Protein AF-A0A929FXK8-F1 (afdb_monomer)

Nearest PDB structures (foldseek):
  4age-assembly1_C  TM=5.994E-01  e=8.982E+00  Escherichia coli
  8xks-assembly1_H  TM=3.313E-01  e=7.105E+00  Chlamydomonas reinhardtii

Structure (mmCIF, N/CA/C/O backbone):
data_AF-A0A929FXK8-F1
#
_entry.id   AF-A0A929FXK8-F1
#
loop_
_atom_site.group_PDB
_atom_site.id
_atom_site.type_symbol
_atom_site.label_atom_id
_atom_site.label_alt_id
_atom_site.label_comp_id
_atom_site.label_asym_id
_atom_site.label_entity_id
_atom_site.label_seq_id
_atom_site.pdbx_PDB_ins_code
_atom_site.Cartn_x
_atom_site.Cartn_y
_atom_site.Cartn_z
_atom_site.occupancy
_atom_site.B_iso_or_equiv
_atom_site.auth_seq_id
_atom_site.auth_comp_id
_atom_site.auth_asym_id
_atom_site.auth_atom_id
_atom_site.pdbx_PDB_model_num
ATOM 1 N N . MET A 1 1 ? -19.336 27.449 10.108 1.00 52.78 1 MET A N 1
ATOM 2 C CA . MET A 1 1 ? -18.953 26.069 9.724 1.00 52.78 1 MET A CA 1
ATOM 3 C C . MET A 1 1 ? -17.675 25.683 10.467 1.00 52.78 1 MET A C 1
ATOM 5 O O . MET A 1 1 ? -16.674 26.371 10.304 1.00 52.78 1 MET A O 1
ATOM 9 N N . ARG A 1 2 ? -17.688 24.649 11.321 1.00 57.47 2 ARG A N 1
ATOM 10 C CA . ARG A 1 2 ? -16.454 24.121 11.939 1.00 57.47 2 ARG A CA 1
ATOM 11 C C . ARG A 1 2 ? -15.684 23.331 10.879 1.00 57.47 2 ARG A C 1
ATOM 13 O O . ARG A 1 2 ? -16.260 22.437 10.268 1.00 57.47 2 ARG A O 1
ATOM 20 N N . ARG A 1 3 ? -14.404 23.651 10.656 1.00 56.06 3 ARG A N 1
ATOM 21 C CA . ARG A 1 3 ? -13.534 22.816 9.815 1.00 56.06 3 ARG A CA 1
ATOM 22 C C . ARG A 1 3 ? -13.431 21.426 10.458 1.00 56.06 3 ARG A C 1
ATOM 24 O O . ARG A 1 3 ? -13.191 21.365 11.668 1.00 56.06 3 ARG A O 1
ATOM 31 N N . PRO A 1 4 ? -13.616 20.330 9.703 1.00 62.91 4 PRO A N 1
ATOM 32 C CA . PRO A 1 4 ? -13.411 18.998 10.248 1.00 62.91 4 PRO A CA 1
ATOM 33 C C . PRO A 1 4 ? -11.970 18.881 10.755 1.00 62.91 4 PRO A C 1
ATOM 35 O O . PRO A 1 4 ? -11.020 19.305 10.092 1.00 62.91 4 PRO A O 1
ATOM 38 N N . ARG A 1 5 ? -11.810 18.354 11.971 1.00 65.38 5 ARG A N 1
ATOM 39 C CA . ARG A 1 5 ? -10.492 18.110 12.557 1.00 65.38 5 ARG A CA 1
ATOM 40 C C . ARG A 1 5 ? -9.845 16.984 11.758 1.00 65.38 5 ARG A C 1
ATOM 42 O O . ARG A 1 5 ? -10.389 15.887 11.715 1.00 65.38 5 ARG A O 1
ATOM 49 N N . ALA A 1 6 ? -8.703 17.258 11.131 1.00 70.38 6 ALA A N 1
ATOM 50 C CA . ALA A 1 6 ? -7.942 16.229 10.438 1.00 70.38 6 ALA A CA 1
ATOM 51 C C . ALA A 1 6 ? -7.528 15.148 11.448 1.00 70.38 6 ALA A C 1
ATOM 53 O O . ALA A 1 6 ? -6.743 15.415 12.364 1.00 70.38 6 ALA A O 1
ATOM 54 N N . VAL A 1 7 ? -8.082 13.945 11.300 1.00 82.06 7 VAL A N 1
ATOM 55 C CA . VAL A 1 7 ? -7.614 12.771 12.034 1.00 82.06 7 VAL A CA 1
ATOM 56 C C . VAL A 1 7 ? -6.319 12.340 11.361 1.00 82.06 7 VAL A C 1
ATOM 58 O O . VAL A 1 7 ? -6.293 12.053 10.168 1.00 82.06 7 VAL A O 1
ATOM 61 N N . LYS A 1 8 ? -5.213 12.385 12.104 1.00 89.31 8 LYS A N 1
ATOM 62 C CA . LYS A 1 8 ? -3.921 11.914 11.601 1.00 89.31 8 LYS A CA 1
ATOM 63 C C . LYS A 1 8 ? -3.844 10.391 11.761 1.00 89.31 8 LYS A C 1
ATOM 65 O O . LYS A 1 8 ? -4.339 9.883 12.769 1.00 89.31 8 LYS A O 1
ATOM 70 N N . PRO A 1 9 ? -3.195 9.666 10.834 1.00 92.81 9 PRO A N 1
ATOM 71 C CA . PRO A 1 9 ? -2.924 8.247 11.022 1.00 92.81 9 PRO A CA 1
ATOM 72 C C . PRO A 1 9 ? -2.050 8.024 12.261 1.00 92.81 9 PRO A C 1
ATOM 74 O O . PRO A 1 9 ? -1.156 8.826 12.564 1.00 92.81 9 PRO A O 1
ATOM 77 N N . SER A 1 10 ? -2.306 6.932 12.984 1.00 95.75 10 SER A N 1
ATOM 78 C CA . SER A 1 10 ? -1.522 6.576 14.168 1.00 95.75 10 SER A CA 1
ATOM 79 C C . SER A 1 10 ? -0.076 6.236 13.776 1.00 95.75 10 SER A C 1
ATOM 81 O O . SER A 1 10 ? 0.241 6.029 12.600 1.00 95.75 10 SER A O 1
ATOM 83 N N . LYS A 1 11 ? 0.833 6.191 14.758 1.00 97.50 11 LYS A N 1
ATOM 84 C CA . LYS A 1 11 ? 2.217 5.748 14.508 1.00 97.50 11 LYS A CA 1
ATOM 85 C C . LYS A 1 11 ? 2.259 4.304 14.005 1.00 97.50 11 LYS A C 1
ATOM 87 O O . LYS A 1 11 ? 3.045 4.000 13.116 1.00 97.50 11 LYS A O 1
ATOM 92 N N . GLU A 1 12 ? 1.387 3.456 14.538 1.00 97.31 12 GLU A N 1
ATOM 93 C CA . GLU A 1 12 ? 1.233 2.065 14.121 1.00 97.31 12 GLU A CA 1
ATOM 94 C C . GLU A 1 12 ? 0.767 1.962 12.666 1.00 97.31 12 GLU A C 1
ATOM 96 O O . GLU A 1 12 ? 1.424 1.296 11.873 1.00 97.31 12 GLU A O 1
ATOM 101 N N . THR A 1 13 ? -0.265 2.718 12.266 1.00 97.69 13 THR A N 1
ATOM 102 C CA . THR A 1 13 ? -0.714 2.782 10.864 1.00 97.69 13 THR A CA 1
ATOM 103 C C . THR A 1 13 ? 0.421 3.201 9.929 1.00 97.69 13 THR A C 1
ATOM 105 O O . THR A 1 13 ? 0.610 2.605 8.875 1.00 97.69 13 THR A O 1
ATOM 108 N N . GLN A 1 14 ? 1.208 4.211 10.311 1.00 97.88 14 GLN A N 1
ATOM 109 C CA . GLN A 1 14 ? 2.335 4.680 9.498 1.00 97.88 14 GLN A CA 1
ATOM 110 C C . GLN A 1 14 ? 3.464 3.647 9.393 1.00 97.88 14 GLN A C 1
ATOM 112 O O . GLN A 1 14 ? 4.096 3.532 8.343 1.00 97.88 14 GLN A O 1
ATOM 117 N N . MET A 1 15 ? 3.740 2.922 10.476 1.00 98.38 15 MET A N 1
ATOM 118 C CA . MET A 1 15 ? 4.736 1.853 10.503 1.00 98.38 15 MET A CA 1
ATOM 119 C C . MET A 1 15 ? 4.297 0.677 9.629 1.00 98.38 15 MET A C 1
ATOM 121 O O . MET A 1 15 ? 5.058 0.263 8.757 1.00 98.38 15 MET A O 1
ATOM 125 N N . LEU A 1 16 ? 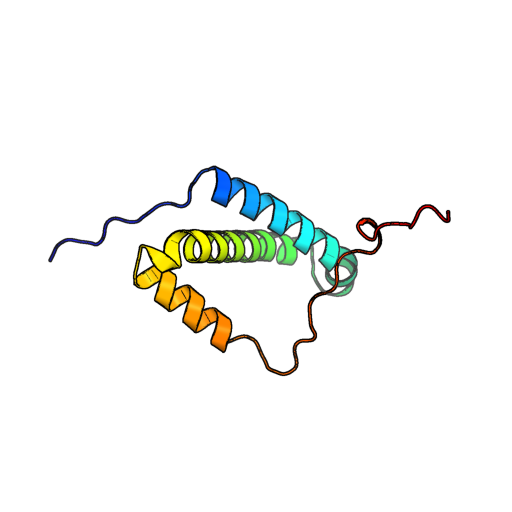3.057 0.210 9.795 1.00 98.44 16 LEU A N 1
ATOM 126 C CA . LEU A 1 16 ? 2.496 -0.873 8.994 1.00 98.44 16 LEU A CA 1
ATOM 127 C C . LEU A 1 16 ? 2.448 -0.496 7.507 1.00 98.44 16 LEU A C 1
ATOM 129 O O . LEU A 1 16 ? 2.830 -1.294 6.658 1.00 98.44 16 LEU A O 1
ATOM 133 N N . ALA A 1 17 ? 2.099 0.753 7.182 1.00 98.44 17 ALA A N 1
ATOM 134 C CA . ALA A 1 17 ? 2.122 1.236 5.804 1.00 98.44 17 ALA A CA 1
ATOM 135 C C . ALA A 1 17 ? 3.522 1.193 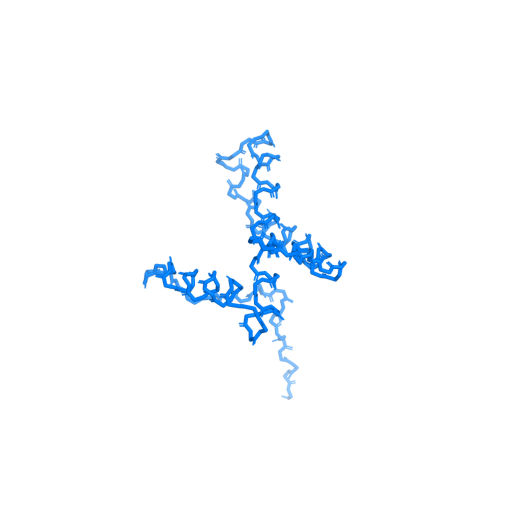5.175 1.00 98.44 17 ALA A C 1
ATOM 137 O O . ALA A 1 17 ? 3.662 0.849 4.005 1.00 98.44 17 ALA A O 1
ATOM 138 N N . LYS A 1 18 ? 4.570 1.532 5.937 1.00 98.38 18 LYS A N 1
ATOM 139 C CA . LYS A 1 18 ? 5.958 1.414 5.464 1.00 98.38 18 LYS A CA 1
ATOM 140 C C . LYS A 1 18 ? 6.363 -0.041 5.254 1.00 98.38 18 LYS A C 1
ATOM 142 O O . LYS A 1 18 ? 7.017 -0.324 4.257 1.00 98.38 18 LYS A O 1
ATOM 147 N N . TYR A 1 19 ? 5.976 -0.925 6.172 1.00 98.56 19 TYR A N 1
ATOM 148 C CA . TYR A 1 19 ? 6.240 -2.357 6.067 1.00 98.56 19 TYR A CA 1
ATOM 149 C C . TYR A 1 19 ? 5.585 -2.959 4.816 1.00 98.56 19 TYR A C 1
ATOM 151 O O . TYR A 1 19 ? 6.279 -3.518 3.974 1.00 98.56 19 TYR A O 1
ATOM 159 N N . ILE A 1 20 ? 4.282 -2.753 4.619 1.00 98.50 20 ILE A N 1
ATOM 160 C CA . ILE A 1 20 ? 3.585 -3.260 3.428 1.00 98.50 20 ILE A CA 1
ATOM 161 C C . ILE A 1 20 ? 4.181 -2.639 2.154 1.00 98.50 20 ILE A C 1
ATOM 163 O O . ILE A 1 20 ? 4.384 -3.339 1.170 1.00 98.50 20 ILE A O 1
ATOM 167 N N . ALA A 1 21 ? 4.536 -1.349 2.166 1.00 98.25 21 ALA A N 1
ATOM 168 C CA . ALA A 1 21 ? 5.132 -0.703 0.997 1.00 98.25 21 ALA A CA 1
ATOM 169 C C . ALA A 1 21 ? 6.477 -1.320 0.578 1.00 98.25 21 ALA A C 1
ATOM 171 O O . ALA A 1 21 ? 6.725 -1.436 -0.620 1.00 98.25 21 ALA A O 1
ATOM 172 N N . ILE A 1 22 ? 7.342 -1.715 1.525 1.00 97.69 22 ILE A N 1
ATOM 173 C CA . ILE A 1 22 ? 8.598 -2.390 1.165 1.00 97.69 22 ILE A CA 1
ATOM 174 C C . ILE A 1 22 ? 8.348 -3.818 0.666 1.00 97.69 22 ILE A C 1
ATOM 176 O O . ILE A 1 22 ? 9.012 -4.235 -0.278 1.00 97.69 22 ILE A O 1
ATOM 180 N N . VAL A 1 23 ? 7.353 -4.528 1.213 1.00 97.44 23 VAL A N 1
ATOM 181 C CA . VAL A 1 23 ? 6.930 -5.846 0.701 1.00 97.44 23 VAL A CA 1
ATOM 182 C C . VAL A 1 23 ? 6.445 -5.729 -0.748 1.00 97.44 23 VAL A C 1
ATOM 184 O O . VAL A 1 23 ? 6.943 -6.446 -1.609 1.00 97.44 23 VAL A O 1
ATOM 187 N N . VAL A 1 24 ? 5.568 -4.762 -1.049 1.00 96.62 24 VAL A N 1
ATOM 188 C CA . VAL A 1 24 ? 5.086 -4.498 -2.418 1.00 96.62 24 VAL A CA 1
ATOM 189 C C . VAL A 1 24 ? 6.238 -4.131 -3.352 1.00 96.62 24 VAL A C 1
ATOM 191 O O . VAL A 1 24 ? 6.347 -4.697 -4.434 1.00 96.62 24 VAL A O 1
ATOM 194 N N . ARG A 1 25 ? 7.136 -3.223 -2.940 1.00 95.44 25 ARG A N 1
ATOM 195 C CA . ARG A 1 25 ? 8.302 -2.850 -3.757 1.00 95.44 25 ARG A CA 1
ATOM 196 C C . ARG A 1 25 ? 9.169 -4.063 -4.084 1.00 95.44 25 ARG A C 1
ATOM 198 O O . ARG A 1 25 ? 9.647 -4.164 -5.206 1.00 95.44 25 ARG A O 1
ATOM 205 N N . ASN A 1 26 ? 9.390 -4.950 -3.117 1.00 94.69 26 ASN A N 1
ATOM 206 C CA . ASN A 1 26 ? 10.212 -6.140 -3.315 1.00 94.69 26 ASN A CA 1
ATOM 207 C C . ASN A 1 26 ? 9.528 -7.155 -4.238 1.00 94.69 26 ASN A C 1
ATOM 209 O O . ASN A 1 26 ? 10.185 -7.676 -5.131 1.00 94.69 26 ASN A O 1
ATOM 213 N N . ALA A 1 27 ? 8.217 -7.369 -4.093 1.00 94.31 27 ALA A N 1
ATOM 214 C CA . ALA A 1 27 ? 7.441 -8.211 -5.009 1.00 94.31 27 ALA A CA 1
ATOM 215 C C . ALA A 1 27 ? 7.452 -7.671 -6.452 1.00 94.31 27 ALA A C 1
ATOM 217 O O . ALA A 1 27 ? 7.373 -8.428 -7.414 1.00 94.31 27 ALA A O 1
ATOM 218 N N . MET A 1 28 ? 7.593 -6.353 -6.610 1.00 94.44 28 MET A N 1
ATOM 219 C CA . MET A 1 28 ? 7.722 -5.699 -7.909 1.00 94.44 28 MET A CA 1
ATOM 220 C C . MET A 1 28 ? 9.154 -5.690 -8.464 1.00 94.44 28 MET A C 1
ATOM 222 O O . MET A 1 28 ? 9.344 -5.102 -9.523 1.00 94.44 28 MET A O 1
ATOM 226 N N . GLU A 1 29 ? 10.163 -6.281 -7.812 1.00 93.19 29 GLU A N 1
ATOM 227 C CA . GLU A 1 29 ? 11.567 -6.052 -8.194 1.00 93.19 29 GLU A CA 1
ATOM 228 C C . GLU A 1 29 ? 11.896 -6.524 -9.615 1.00 93.19 29 GLU A C 1
ATOM 230 O O . GLU A 1 29 ? 12.492 -5.776 -10.390 1.00 93.19 29 GLU A O 1
ATOM 235 N N . ASP A 1 30 ? 11.437 -7.715 -10.001 1.00 95.25 30 ASP A N 1
ATOM 236 C CA . ASP A 1 30 ? 11.643 -8.232 -11.358 1.00 95.25 30 ASP A CA 1
ATOM 237 C C . ASP A 1 30 ? 10.958 -7.360 -12.417 1.00 95.25 30 ASP A C 1
ATOM 239 O O . ASP A 1 30 ? 11.485 -7.165 -13.516 1.00 95.25 30 ASP A O 1
ATOM 243 N N . PHE A 1 31 ? 9.777 -6.824 -12.095 1.00 95.69 31 PHE A N 1
ATOM 244 C CA . PHE A 1 31 ? 9.054 -5.902 -12.968 1.00 95.69 31 PHE A CA 1
ATOM 245 C C . PHE A 1 31 ? 9.768 -4.549 -13.047 1.00 95.69 31 PHE A C 1
ATOM 247 O O . PHE A 1 31 ? 9.952 -4.008 -14.136 1.00 95.69 31 PHE A O 1
ATOM 254 N N . HIS A 1 32 ? 10.200 -4.020 -11.901 1.00 92.06 32 HIS A N 1
ATOM 255 C CA . HIS A 1 32 ? 10.961 -2.785 -11.787 1.00 92.06 32 HIS A CA 1
ATOM 256 C C . HIS A 1 32 ? 12.219 -2.871 -12.642 1.00 92.06 32 HIS A C 1
ATOM 258 O O . HIS A 1 32 ? 12.366 -2.064 -13.550 1.00 92.06 32 HIS A O 1
ATOM 264 N N . TYR A 1 33 ? 13.044 -3.900 -12.458 1.00 95.12 33 TYR A N 1
ATOM 265 C CA . TYR A 1 33 ? 14.277 -4.085 -13.218 1.00 95.12 33 TYR A CA 1
ATOM 266 C C . TYR A 1 33 ? 14.061 -4.080 -14.742 1.00 95.12 33 TYR A C 1
ATOM 268 O O . TYR A 1 33 ? 14.879 -3.545 -15.489 1.00 95.12 33 TYR A O 1
ATOM 276 N N . LYS A 1 34 ? 12.951 -4.658 -15.217 1.00 97.00 34 LYS A N 1
ATOM 277 C CA . LYS A 1 34 ? 12.651 -4.784 -16.652 1.00 97.00 34 LYS A CA 1
ATOM 278 C C . LYS A 1 34 ? 11.978 -3.552 -17.260 1.00 97.00 34 LYS A C 1
ATOM 280 O O . LYS A 1 34 ? 12.105 -3.338 -18.465 1.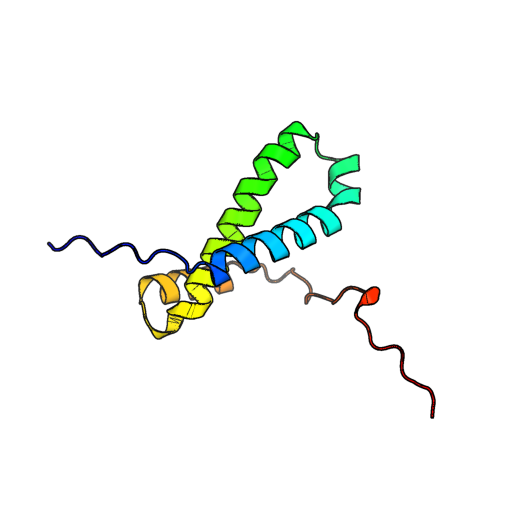00 97.00 34 LYS A O 1
ATOM 285 N N . HIS A 1 35 ? 11.229 -2.777 -16.474 1.00 97.44 35 HIS A N 1
ATOM 286 C CA . HIS A 1 35 ? 10.281 -1.793 -17.014 1.00 97.44 35 HIS A CA 1
ATOM 287 C C . HIS A 1 35 ? 10.367 -0.396 -16.398 1.00 97.44 35 HIS A C 1
ATOM 289 O O . HIS A 1 35 ? 9.829 0.549 -16.975 1.00 97.44 35 HIS A O 1
ATOM 295 N N . LEU A 1 36 ? 11.012 -0.240 -15.245 1.00 96.25 36 LEU A N 1
ATOM 296 C CA . LEU A 1 36 ? 11.067 1.014 -14.505 1.00 96.25 36 LEU A CA 1
ATOM 297 C C . LEU A 1 36 ? 12.523 1.366 -14.184 1.00 96.25 36 LEU A C 1
ATOM 299 O O . LEU A 1 36 ? 13.327 0.534 -13.789 1.00 96.25 36 LEU A O 1
ATOM 303 N N . THR A 1 37 ? 12.874 2.636 -14.325 1.00 96.31 37 THR A N 1
ATOM 304 C CA . THR A 1 37 ? 14.168 3.143 -13.852 1.00 96.31 37 THR A CA 1
ATOM 305 C C . THR A 1 37 ? 14.140 3.370 -12.340 1.00 96.31 37 THR A C 1
ATOM 307 O O . THR A 1 37 ? 13.083 3.650 -11.769 1.00 96.31 37 THR A O 1
ATOM 310 N N . ASP A 1 38 ? 15.312 3.395 -11.700 1.00 95.88 38 ASP A N 1
ATOM 311 C CA . ASP A 1 38 ? 15.437 3.749 -10.277 1.00 95.88 38 ASP A CA 1
ATOM 312 C C . ASP A 1 38 ? 14.797 5.107 -9.943 1.00 95.88 38 ASP A C 1
ATOM 314 O O . ASP A 1 38 ? 14.232 5.300 -8.863 1.00 95.88 38 ASP A O 1
ATOM 318 N N . VAL A 1 39 ? 14.856 6.065 -10.877 1.00 97.38 39 VAL A N 1
ATOM 319 C CA . VAL A 1 39 ? 14.235 7.389 -10.721 1.00 97.38 39 VAL A CA 1
ATOM 320 C C . VAL A 1 39 ? 12.713 7.266 -10.676 1.00 97.38 39 VAL A C 1
ATOM 322 O O . VAL A 1 39 ? 12.089 7.808 -9.766 1.00 97.38 39 VAL A O 1
ATOM 325 N N . GLN A 1 40 ? 12.116 6.501 -11.593 1.00 97.38 40 GLN A N 1
ATOM 326 C CA . GLN A 1 40 ? 10.673 6.245 -11.590 1.00 97.38 40 GLN A CA 1
ATOM 327 C C . GLN A 1 40 ? 10.251 5.475 -10.335 1.00 97.38 40 GLN A C 1
ATOM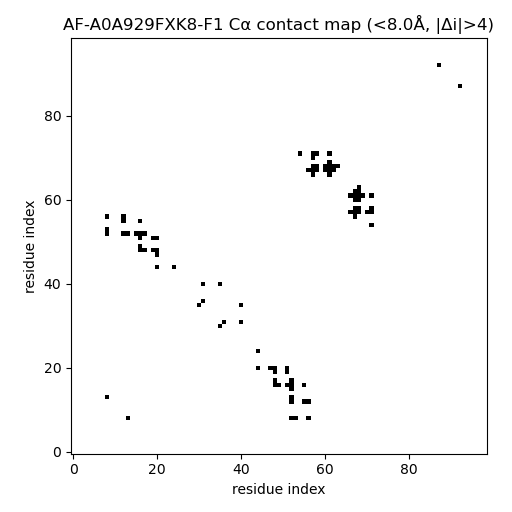 329 O O . GLN A 1 40 ? 9.263 5.828 -9.693 1.00 97.38 40 GLN A O 1
ATOM 334 N N . MET A 1 41 ? 11.024 4.472 -9.914 1.00 95.38 41 MET A N 1
ATOM 335 C CA . MET A 1 41 ? 10.710 3.719 -8.702 1.00 95.38 41 MET A CA 1
ATOM 336 C C . MET A 1 41 ? 10.797 4.595 -7.443 1.00 95.38 41 MET A C 1
ATOM 338 O O . MET A 1 41 ? 9.972 4.483 -6.531 1.00 95.38 41 MET A O 1
ATOM 342 N N . LYS A 1 42 ? 11.746 5.538 -7.400 1.00 95.75 42 LYS A N 1
ATOM 343 C CA . LYS A 1 42 ? 11.852 6.540 -6.331 1.00 95.75 42 LYS A CA 1
ATOM 344 C C . LYS A 1 42 ? 10.618 7.442 -6.246 1.00 95.75 42 LYS A C 1
ATOM 346 O O . LYS A 1 42 ? 10.255 7.832 -5.135 1.00 95.75 42 LYS A O 1
ATOM 351 N N . GLU A 1 43 ? 9.966 7.745 -7.366 1.00 97.50 43 GLU A N 1
ATOM 352 C CA . GLU A 1 43 ? 8.702 8.494 -7.403 1.00 97.50 43 GLU A CA 1
ATOM 353 C C . GLU A 1 43 ? 7.495 7.632 -7.002 1.00 97.50 43 GLU A C 1
ATOM 355 O O . GLU A 1 43 ? 6.633 8.087 -6.245 1.00 97.50 43 GLU A O 1
ATOM 360 N N . LEU A 1 44 ? 7.458 6.368 -7.434 1.00 96.31 44 LEU A N 1
ATOM 361 C CA . LEU A 1 44 ? 6.372 5.434 -7.122 1.00 96.31 44 LEU A CA 1
ATOM 362 C C . LEU A 1 44 ? 6.330 5.043 -5.640 1.00 96.31 44 LEU A C 1
ATOM 364 O O . LEU A 1 44 ? 5.253 4.960 -5.050 1.00 96.31 44 LEU A O 1
ATOM 368 N N . ASN A 1 45 ? 7.489 4.856 -5.006 1.00 96.44 45 ASN A N 1
ATOM 369 C CA . ASN A 1 45 ? 7.593 4.414 -3.612 1.00 96.44 45 ASN A CA 1
ATOM 370 C C . ASN A 1 45 ? 6.775 5.286 -2.625 1.00 96.44 45 ASN A C 1
ATOM 372 O O . ASN A 1 45 ? 6.017 4.740 -1.816 1.00 96.44 45 ASN A O 1
ATOM 376 N N . PRO A 1 46 ? 6.872 6.633 -2.645 1.00 98.06 46 PRO A N 1
ATOM 377 C CA . PRO A 1 46 ? 5.994 7.497 -1.861 1.00 98.06 46 PRO A CA 1
ATOM 378 C C . PRO A 1 46 ? 4.507 7.368 -2.185 1.00 98.06 46 PRO A C 1
ATOM 380 O O . PRO A 1 46 ? 3.704 7.416 -1.255 1.00 98.06 46 PRO A O 1
ATOM 383 N N . ILE A 1 47 ? 4.141 7.214 -3.460 1.00 98.31 47 ILE A N 1
ATOM 384 C CA . ILE A 1 47 ? 2.741 7.107 -3.894 1.00 98.31 47 ILE A CA 1
ATOM 385 C C . ILE A 1 47 ? 2.120 5.841 -3.303 1.00 98.31 47 ILE A C 1
ATOM 387 O O . ILE A 1 47 ? 1.118 5.929 -2.595 1.00 98.31 47 ILE A O 1
ATOM 391 N N . ILE A 1 48 ? 2.777 4.693 -3.501 1.00 97.75 48 ILE A N 1
ATOM 392 C CA . ILE A 1 48 ? 2.350 3.390 -2.977 1.00 97.75 48 ILE A CA 1
ATOM 393 C C . ILE A 1 48 ? 2.241 3.443 -1.448 1.00 97.75 48 ILE A C 1
ATOM 395 O O . ILE A 1 48 ? 1.192 3.140 -0.881 1.00 97.75 48 ILE A O 1
ATOM 399 N N . ARG A 1 49 ? 3.288 3.916 -0.758 1.00 98.25 49 ARG A N 1
ATOM 400 C CA . ARG A 1 49 ? 3.295 4.011 0.712 1.00 98.25 49 ARG A CA 1
ATOM 401 C C . ARG A 1 49 ? 2.175 4.902 1.252 1.00 98.25 49 ARG A C 1
ATOM 403 O O . ARG A 1 49 ? 1.551 4.566 2.259 1.00 98.25 49 ARG A O 1
ATOM 410 N N . ASN A 1 50 ? 1.940 6.054 0.628 1.00 98.44 50 ASN A N 1
ATOM 411 C CA . ASN A 1 50 ? 0.900 6.976 1.073 1.00 98.44 50 ASN A CA 1
ATOM 412 C C . ASN A 1 50 ? -0.500 6.410 0.794 1.00 98.44 50 ASN A C 1
ATOM 414 O O . ASN A 1 50 ? -1.378 6.565 1.639 1.00 98.44 50 ASN A O 1
ATOM 418 N N . ALA A 1 51 ? -0.694 5.714 -0.331 1.00 98.31 51 ALA A N 1
ATOM 419 C CA . ALA A 1 51 ? -1.945 5.031 -0.651 1.00 98.31 51 ALA A CA 1
ATOM 420 C C . ALA A 1 51 ? -2.263 3.928 0.371 1.00 98.31 51 ALA A C 1
ATOM 422 O O . ALA A 1 51 ? -3.360 3.915 0.927 1.00 98.31 51 ALA A O 1
ATOM 423 N N . ILE A 1 52 ? -1.283 3.082 0.710 1.00 98.56 52 ILE A N 1
ATOM 424 C CA . ILE A 1 52 ? -1.426 2.058 1.757 1.00 98.56 52 ILE A CA 1
ATOM 425 C C . ILE A 1 52 ? -1.761 2.705 3.109 1.00 98.56 52 ILE A C 1
ATOM 427 O O . ILE A 1 52 ? -2.665 2.250 3.806 1.00 98.56 52 ILE A O 1
ATOM 431 N N . CYS A 1 53 ? -1.078 3.793 3.484 1.00 98.44 53 CYS A N 1
ATOM 432 C CA . CYS A 1 53 ? -1.359 4.508 4.734 1.00 98.44 53 CYS A CA 1
ATOM 433 C C . CYS A 1 53 ? -2.802 5.033 4.784 1.00 98.44 53 CYS A C 1
ATOM 435 O O . CYS A 1 53 ? -3.478 4.878 5.802 1.00 98.44 53 CYS A O 1
ATOM 437 N N . SER A 1 54 ? -3.291 5.608 3.683 1.00 97.94 54 SER A N 1
ATOM 438 C CA . SER A 1 54 ? -4.681 6.053 3.556 1.00 97.94 54 SER A CA 1
ATOM 439 C C . SER A 1 54 ? -5.669 4.891 3.651 1.00 97.94 54 SER A C 1
ATOM 441 O O . SER A 1 54 ? -6.651 5.005 4.381 1.00 97.94 54 SER A O 1
ATOM 443 N N . ALA A 1 55 ? -5.399 3.771 2.974 1.00 98.31 55 ALA A N 1
ATOM 444 C CA . ALA A 1 55 ? -6.251 2.584 3.003 1.00 98.31 55 ALA A CA 1
ATOM 445 C C . ALA A 1 55 ? -6.349 1.990 4.415 1.00 98.31 55 ALA A C 1
ATOM 447 O O . ALA A 1 55 ? -7.452 1.804 4.924 1.00 98.31 55 ALA A O 1
ATOM 448 N N . LEU A 1 56 ? -5.214 1.796 5.096 1.00 98.31 56 LEU A N 1
ATOM 449 C CA . LEU A 1 56 ? -5.183 1.335 6.485 1.00 98.31 56 LEU A CA 1
ATOM 450 C C . LEU A 1 56 ? -5.892 2.317 7.422 1.00 98.31 56 LEU A C 1
ATOM 452 O O . LEU A 1 56 ? -6.658 1.904 8.289 1.00 98.31 56 LEU A O 1
ATOM 456 N N . HIS A 1 57 ? -5.664 3.623 7.253 1.00 97.38 57 HIS A N 1
ATOM 457 C CA . HIS A 1 57 ? -6.328 4.639 8.063 1.00 97.38 57 HIS A CA 1
ATOM 458 C C . HIS A 1 57 ? -7.848 4.619 7.875 1.00 97.38 57 HIS A C 1
ATOM 460 O O . HIS A 1 57 ? -8.580 4.748 8.856 1.00 97.38 57 HIS A O 1
ATOM 466 N N . ALA A 1 58 ? -8.323 4.455 6.640 1.00 97.44 58 ALA A N 1
ATOM 467 C CA . ALA A 1 58 ? -9.742 4.333 6.351 1.00 97.44 58 ALA A CA 1
ATOM 468 C C . ALA A 1 58 ? -10.317 3.045 6.952 1.00 97.44 58 ALA A C 1
ATOM 470 O O . ALA A 1 58 ? -11.320 3.115 7.653 1.00 97.44 58 ALA A O 1
ATOM 471 N N . TYR A 1 59 ? -9.646 1.907 6.763 1.00 97.62 59 TYR A N 1
ATOM 472 C CA . TYR A 1 59 ? -10.070 0.609 7.286 1.00 97.62 59 TYR A CA 1
ATOM 473 C C . TYR A 1 59 ? -10.252 0.618 8.810 1.00 97.62 59 TYR A C 1
ATOM 475 O O . TYR A 1 59 ? -11.321 0.291 9.306 1.00 97.62 59 TYR A O 1
ATOM 483 N N . VAL A 1 60 ? -9.266 1.102 9.575 1.00 96.50 60 VAL A N 1
ATOM 484 C CA . VAL A 1 60 ? -9.355 1.102 11.053 1.00 96.50 60 VAL A CA 1
ATOM 485 C C . VAL A 1 60 ? -10.349 2.126 11.623 1.00 96.50 60 VAL A C 1
ATOM 487 O O . VAL A 1 60 ? -10.582 2.162 12.833 1.00 96.50 60 VAL A O 1
ATOM 490 N N . ASN A 1 61 ? -10.904 3.004 10.783 1.00 95.94 61 ASN A N 1
ATOM 491 C CA . ASN A 1 61 ? -11.823 4.062 11.201 1.00 95.94 61 ASN A CA 1
ATOM 492 C C . ASN A 1 61 ? -13.166 4.057 10.457 1.00 95.94 61 ASN A C 1
ATOM 494 O O . ASN A 1 61 ? -13.976 4.952 10.712 1.00 95.94 61 ASN A O 1
ATOM 498 N N . CYS A 1 62 ? -13.425 3.107 9.556 1.00 95.50 62 CYS A N 1
ATOM 499 C CA . CYS A 1 62 ? -14.621 3.124 8.709 1.00 95.50 62 CYS A CA 1
ATOM 500 C C . CYS A 1 62 ? -15.913 3.032 9.532 1.00 95.50 62 CYS A C 1
ATOM 502 O O . CYS A 1 62 ? -16.891 3.689 9.201 1.00 95.50 62 CYS A O 1
ATOM 504 N N . GLU A 1 63 ? -15.888 2.347 10.674 1.00 95.38 63 GLU A N 1
ATOM 505 C CA . GLU A 1 63 ? -17.024 2.280 11.603 1.00 95.38 63 GLU A CA 1
ATOM 506 C C . GLU A 1 63 ? -17.224 3.567 12.424 1.00 95.38 63 GLU A C 1
ATOM 508 O O . GLU A 1 63 ? -18.290 3.799 12.989 1.00 95.38 63 GLU A O 1
ATOM 513 N N . LYS A 1 64 ? -16.194 4.418 12.518 1.00 94.81 64 LYS A N 1
ATOM 514 C CA . LYS A 1 64 ? -16.184 5.611 13.383 1.00 94.81 64 LYS A CA 1
ATOM 515 C C . LYS A 1 64 ? -16.442 6.900 12.617 1.00 94.81 64 LYS A C 1
ATOM 517 O O . LYS A 1 64 ? -17.044 7.826 13.159 1.00 94.81 64 LYS A O 1
ATOM 522 N N . TYR A 1 65 ? -15.947 6.998 11.383 1.00 94.25 65 TYR A N 1
ATOM 523 C CA . TYR A 1 65 ? -15.982 8.234 10.608 1.00 94.25 65 TYR A CA 1
ATOM 524 C C . TYR A 1 65 ? -16.555 8.014 9.210 1.00 94.25 65 TYR A C 1
ATOM 526 O O . TYR A 1 65 ? -16.041 7.222 8.424 1.00 94.25 65 TYR A O 1
ATOM 534 N N . LYS A 1 66 ? -17.570 8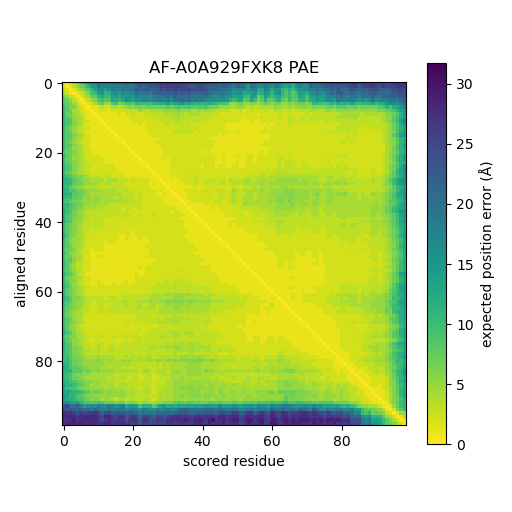.813 8.855 1.00 94.88 66 LYS A N 1
ATOM 535 C CA . LYS A 1 66 ? -18.276 8.690 7.571 1.00 94.88 66 LYS A CA 1
ATOM 536 C C . LYS A 1 66 ? -17.364 8.852 6.353 1.00 94.88 66 LYS A C 1
ATOM 538 O O . LYS A 1 66 ? -17.567 8.198 5.342 1.00 94.88 66 LYS A O 1
ATOM 543 N N . ASN A 1 67 ? -16.356 9.718 6.425 1.00 94.38 67 ASN A N 1
ATOM 544 C CA . ASN A 1 67 ? -15.395 9.895 5.335 1.00 94.38 67 ASN A CA 1
ATOM 545 C C . ASN A 1 67 ? -14.488 8.666 5.149 1.00 94.38 67 ASN A C 1
ATOM 547 O O . ASN A 1 67 ? -14.182 8.324 4.011 1.00 94.38 67 ASN A O 1
ATOM 551 N N . ALA A 1 68 ? -14.087 8.008 6.240 1.00 95.88 68 ALA A N 1
ATOM 552 C CA . ALA A 1 68 ? -13.333 6.759 6.187 1.00 95.88 68 ALA A CA 1
ATOM 553 C C . ALA A 1 68 ? -14.190 5.633 5.590 1.00 95.88 68 ALA A C 1
ATOM 555 O O . ALA A 1 68 ? -13.734 4.940 4.686 1.00 95.88 68 ALA A O 1
ATOM 556 N N . GLU A 1 69 ? -15.452 5.526 6.018 1.00 97.50 69 GLU A N 1
ATOM 557 C CA . GLU A 1 69 ? -16.431 4.584 5.462 1.00 97.50 69 GLU A CA 1
ATOM 558 C C . GLU A 1 69 ? -16.641 4.792 3.955 1.00 97.50 69 GLU A C 1
ATOM 560 O O . GLU A 1 69 ? -16.553 3.851 3.170 1.00 97.50 69 GLU A O 1
ATOM 565 N N . THR A 1 70 ? -16.881 6.038 3.535 1.00 97.62 70 THR A N 1
ATOM 566 C CA . THR A 1 70 ? -17.085 6.381 2.124 1.00 97.62 70 THR A CA 1
ATOM 567 C C . THR A 1 70 ? -15.857 6.042 1.290 1.00 97.62 70 THR A C 1
ATOM 569 O O . THR A 1 70 ? -16.006 5.461 0.219 1.00 97.62 70 THR A O 1
ATOM 572 N N . PHE A 1 71 ? -14.652 6.373 1.767 1.00 97.31 71 PHE A N 1
ATOM 573 C CA . PHE A 1 71 ? -13.413 6.034 1.066 1.00 97.31 71 PHE A CA 1
ATOM 574 C C . PHE A 1 71 ? -13.245 4.516 0.928 1.00 97.31 71 PHE A C 1
ATOM 576 O O . PHE A 1 71 ? -12.970 4.034 -0.168 1.00 97.31 71 PHE A O 1
ATOM 583 N N . PHE A 1 72 ? -13.446 3.765 2.014 1.00 97.75 72 PHE A N 1
ATOM 584 C CA . PHE A 1 72 ? -13.344 2.305 2.028 1.00 97.75 72 PHE A CA 1
ATOM 585 C C . PHE A 1 72 ? -14.333 1.653 1.049 1.00 97.75 72 PHE A C 1
ATOM 587 O O . PHE A 1 72 ? -13.919 0.934 0.142 1.00 97.75 72 PHE A O 1
ATOM 594 N N . ASN A 1 73 ? -15.622 1.987 1.154 1.00 98.06 73 ASN A N 1
ATOM 595 C CA . ASN A 1 73 ? -16.669 1.431 0.294 1.00 98.06 73 ASN A CA 1
ATOM 596 C C . ASN A 1 73 ? -16.504 1.824 -1.177 1.00 98.06 73 ASN A C 1
ATOM 598 O O . ASN A 1 73 ? -16.804 1.027 -2.061 1.00 98.06 73 ASN A O 1
ATOM 602 N N . PHE A 1 74 ? -16.051 3.050 -1.455 1.00 97.94 74 PHE A N 1
ATOM 603 C CA . PHE A 1 74 ? -15.733 3.467 -2.818 1.00 97.94 74 PHE A CA 1
ATOM 604 C C . PHE A 1 74 ? -14.568 2.649 -3.378 1.00 97.94 74 PHE A C 1
ATOM 606 O O . PHE A 1 74 ? -14.674 2.128 -4.482 1.00 97.94 74 PHE A O 1
ATOM 613 N N . SER A 1 75 ? -13.501 2.478 -2.594 1.00 97.75 75 SER A N 1
ATOM 614 C CA . SER A 1 75 ? -12.308 1.742 -3.019 1.00 97.75 75 SER A CA 1
ATOM 615 C C . SER A 1 75 ? -12.621 0.274 -3.323 1.00 97.75 75 SER A C 1
ATOM 617 O O . SER A 1 75 ? -12.151 -0.236 -4.333 1.00 97.75 75 SER A O 1
ATOM 619 N N . LEU A 1 76 ? -13.477 -0.377 -2.523 1.00 97.12 76 LEU A N 1
ATOM 620 C CA . LEU A 1 76 ? -13.945 -1.744 -2.792 1.00 97.12 76 LEU A CA 1
ATOM 621 C C . LEU A 1 76 ? -14.691 -1.871 -4.128 1.00 97.12 76 LEU A C 1
ATOM 623 O O . LEU A 1 76 ? -14.518 -2.853 -4.835 1.00 97.12 76 LEU A O 1
ATOM 627 N N . ARG A 1 77 ? -15.492 -0.868 -4.509 1.00 97.44 77 ARG A N 1
ATOM 628 C CA . ARG A 1 77 ? -16.214 -0.863 -5.798 1.00 97.44 77 ARG A CA 1
ATOM 629 C C . ARG A 1 77 ? -15.311 -0.596 -6.998 1.00 97.44 77 ARG A C 1
ATOM 631 O O . ARG A 1 77 ? -15.751 -0.763 -8.128 1.00 97.44 77 ARG A O 1
ATOM 638 N N . CYS A 1 78 ? -14.097 -0.108 -6.762 1.00 97.00 78 CYS A N 1
ATOM 639 C CA . CYS A 1 78 ? -13.112 0.136 -7.808 1.00 97.00 78 CYS A CA 1
ATOM 640 C C . CYS A 1 78 ? -12.217 -1.079 -8.074 1.00 97.00 78 CYS A C 1
ATOM 642 O O . CYS A 1 78 ? -11.374 -0.988 -8.964 1.00 97.00 78 CYS A O 1
ATOM 644 N N . ILE A 1 79 ? -12.373 -2.178 -7.323 1.00 97.12 79 ILE A N 1
ATOM 645 C CA . ILE A 1 79 ? -11.681 -3.437 -7.607 1.00 97.12 79 ILE A CA 1
ATOM 646 C C . ILE A 1 79 ? -12.237 -3.979 -8.931 1.00 97.12 79 ILE A C 1
ATOM 648 O O . ILE A 1 79 ? -13.445 -4.193 -9.024 1.00 97.12 79 ILE A O 1
ATOM 652 N N . PRO A 1 80 ? -11.406 -4.150 -9.972 1.00 97.31 80 PRO A N 1
ATOM 653 C CA . PRO A 1 80 ? -11.877 -4.681 -11.242 1.00 97.31 80 PRO A CA 1
ATOM 654 C C . PRO A 1 80 ? -12.249 -6.163 -11.141 1.00 97.31 80 PRO A C 1
ATOM 656 O O . PRO A 1 80 ? -11.500 -6.942 -10.563 1.00 97.31 80 PRO A O 1
ATOM 659 N N . ASP A 1 81 ? -13.333 -6.570 -11.804 1.00 96.00 81 ASP A N 1
ATOM 660 C CA . ASP A 1 81 ? -13.831 -7.959 -11.776 1.00 96.00 81 ASP A CA 1
ATOM 661 C C . ASP A 1 81 ? -12.851 -8.995 -12.364 1.00 96.00 81 ASP A C 1
ATOM 663 O O . ASP A 1 81 ? -13.027 -10.193 -12.174 1.00 96.00 81 ASP A O 1
ATOM 667 N N . TYR A 1 82 ? -11.834 -8.550 -13.111 1.00 96.44 82 TYR A N 1
ATOM 668 C CA . TYR A 1 82 ? -10.802 -9.420 -13.684 1.00 96.44 82 TYR A CA 1
ATOM 669 C C . TYR A 1 82 ? -9.611 -9.659 -12.744 1.00 96.44 82 TYR A C 1
ATOM 671 O O . TYR A 1 82 ? -8.676 -10.357 -13.131 1.00 96.44 82 TYR A O 1
ATOM 679 N N . TRP A 1 83 ? -9.580 -9.033 -11.563 1.00 96.94 83 TRP A N 1
ATOM 680 C CA . TRP A 1 83 ? -8.540 -9.313 -10.576 1.00 96.94 83 TRP A CA 1
ATOM 681 C C . TRP A 1 83 ? -8.754 -10.705 -9.986 1.00 96.94 83 TRP A C 1
ATOM 683 O O . TRP A 1 83 ? -9.836 -11.025 -9.503 1.00 96.94 83 TRP A O 1
ATOM 693 N N . GLU A 1 84 ? -7.708 -11.523 -10.038 1.00 96.62 84 GLU A N 1
ATOM 694 C CA . GLU A 1 84 ? -7.661 -12.814 -9.358 1.00 96.62 84 GLU A CA 1
ATOM 695 C C . GLU A 1 84 ? -7.574 -12.608 -7.837 1.00 96.62 84 GLU A C 1
ATOM 697 O O . GLU A 1 84 ? -7.157 -11.546 -7.357 1.00 96.62 84 GLU A O 1
ATOM 702 N N . GLU A 1 85 ? -7.971 -13.624 -7.070 1.00 95.44 85 GLU A N 1
ATOM 703 C CA . GLU A 1 85 ? -7.811 -13.601 -5.615 1.00 95.44 85 GLU A CA 1
ATOM 704 C C . GLU A 1 85 ? -6.319 -13.539 -5.239 1.00 95.44 85 GLU A C 1
ATOM 706 O O . GLU A 1 85 ? -5.492 -14.189 -5.884 1.00 95.44 85 GLU A O 1
ATOM 711 N N . PRO A 1 86 ? -5.937 -12.774 -4.201 1.00 94.19 86 PRO A N 1
A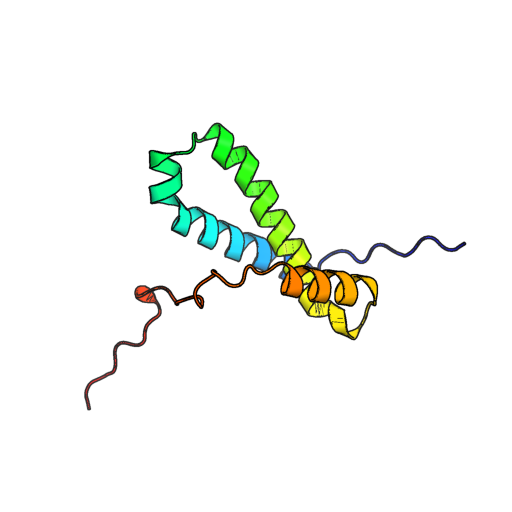TOM 712 C CA . PRO A 1 86 ? -4.542 -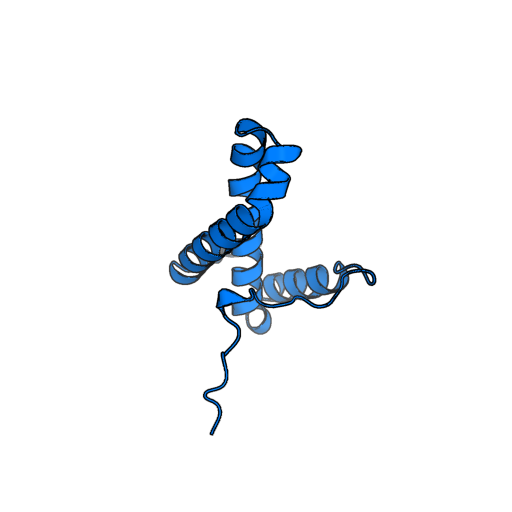12.667 -3.801 1.00 94.19 86 PRO A CA 1
ATOM 713 C C . PRO A 1 86 ? -4.040 -13.978 -3.183 1.00 94.19 86 PRO A C 1
ATOM 715 O O . PRO A 1 86 ? -4.645 -14.520 -2.257 1.00 94.19 86 PRO A O 1
ATOM 718 N N . GLU A 1 87 ? -2.876 -14.438 -3.633 1.00 93.94 87 GLU A N 1
ATOM 719 C CA . GLU A 1 87 ? -2.161 -15.568 -3.038 1.00 93.94 87 GLU A CA 1
ATOM 720 C C . GLU A 1 87 ? -1.064 -15.091 -2.074 1.00 93.94 87 GLU A C 1
ATOM 722 O O . GLU A 1 87 ? -0.488 -14.010 -2.236 1.00 93.94 87 GLU A O 1
ATOM 727 N N . ILE A 1 88 ? -0.765 -15.898 -1.053 1.00 92.69 88 ILE A N 1
ATOM 728 C CA . ILE A 1 88 ? 0.374 -15.646 -0.161 1.00 92.69 88 ILE A CA 1
ATOM 729 C C . ILE A 1 88 ? 1.672 -16.158 -0.787 1.00 92.69 88 ILE A C 1
ATOM 731 O O . ILE A 1 88 ? 1.671 -17.137 -1.534 1.00 92.69 88 ILE A O 1
ATOM 735 N N . ASP A 1 89 ? 2.780 -15.518 -0.420 1.00 89.94 89 ASP A N 1
ATOM 736 C CA . ASP A 1 89 ? 4.120 -15.943 -0.821 1.00 89.94 89 ASP A CA 1
ATOM 737 C C . ASP A 1 89 ? 4.405 -17.386 -0.368 1.00 89.94 89 ASP A C 1
ATOM 739 O O . ASP A 1 89 ? 4.053 -17.773 0.752 1.00 89.94 89 ASP A O 1
ATOM 743 N N . ASP A 1 90 ? 5.065 -18.170 -1.226 1.00 89.06 90 ASP A N 1
ATOM 744 C CA . ASP A 1 90 ? 5.429 -19.564 -0.952 1.00 89.06 90 ASP A CA 1
ATOM 745 C C . ASP A 1 90 ? 6.236 -19.719 0.341 1.00 89.06 90 ASP A C 1
ATOM 747 O O . ASP A 1 90 ? 6.076 -20.711 1.048 1.00 89.06 90 ASP A O 1
ATOM 751 N N . PHE A 1 91 ? 7.053 -18.724 0.697 1.00 88.38 91 PHE A N 1
ATOM 752 C CA . PHE A 1 91 ? 7.837 -18.721 1.931 1.00 88.38 91 PHE A CA 1
ATOM 753 C C . PHE A 1 91 ? 6.973 -18.746 3.203 1.00 88.38 91 PHE A C 1
ATOM 755 O O . PHE A 1 91 ? 7.444 -19.145 4.266 1.00 88.38 91 PHE A O 1
ATOM 762 N N . LEU A 1 92 ? 5.717 -18.300 3.114 1.00 90.75 92 LEU A N 1
ATOM 763 C CA . LEU A 1 92 ? 4.769 -18.270 4.228 1.00 90.75 92 LEU A CA 1
ATOM 764 C C . LEU A 1 92 ? 3.836 -19.485 4.251 1.00 90.75 92 LEU A C 1
ATOM 766 O O . LEU A 1 92 ? 3.054 -19.619 5.193 1.00 90.75 92 LEU A O 1
ATOM 770 N N . LYS A 1 93 ? 3.882 -20.356 3.234 1.00 90.69 93 LYS A N 1
ATOM 771 C CA . LYS A 1 93 ? 3.074 -21.578 3.206 1.00 90.69 93 LYS A CA 1
ATOM 772 C C . LYS A 1 93 ? 3.623 -22.555 4.245 1.00 90.69 93 LYS A C 1
ATOM 774 O O . LYS A 1 93 ? 4.818 -22.838 4.278 1.00 90.69 93 LYS A O 1
ATOM 779 N N . GLU A 1 94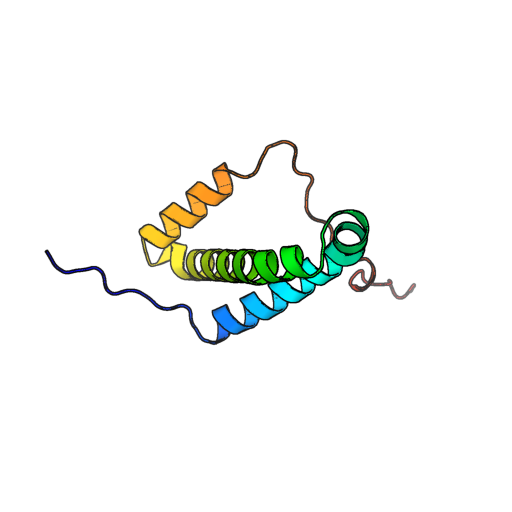 ? 2.746 -23.072 5.102 1.00 85.00 94 GLU A N 1
ATOM 780 C CA . GLU A 1 94 ? 3.114 -24.093 6.081 1.00 85.00 94 GLU A CA 1
ATOM 781 C C . GLU A 1 94 ? 3.602 -25.346 5.341 1.00 85.00 94 GLU A C 1
ATOM 783 O O . GLU A 1 94 ? 2.864 -25.965 4.573 1.00 85.00 94 GLU A O 1
ATOM 788 N N . THR A 1 95 ? 4.857 -25.739 5.560 1.00 76.25 95 THR A N 1
ATOM 789 C CA . THR A 1 95 ? 5.309 -27.076 5.178 1.00 76.25 95 THR A CA 1
ATOM 790 C C . THR A 1 95 ? 4.761 -28.032 6.224 1.00 76.25 95 THR A C 1
ATOM 792 O O . THR A 1 95 ? 5.245 -28.027 7.355 1.00 76.25 95 THR A O 1
ATOM 795 N N . GLY A 1 96 ? 3.731 -28.806 5.884 1.00 62.47 96 GLY A N 1
ATOM 796 C CA . GLY A 1 96 ? 3.190 -29.800 6.805 1.00 62.47 96 GLY A CA 1
ATOM 797 C C . GLY A 1 96 ? 4.304 -30.710 7.324 1.00 62.47 96 GLY A C 1
ATOM 798 O O . GLY A 1 96 ? 5.024 -31.324 6.532 1.00 62.47 96 GLY A O 1
ATOM 799 N N . GLU A 1 97 ? 4.452 -30.797 8.646 1.00 56.66 97 GLU A N 1
ATOM 800 C CA . GLU A 1 97 ? 5.098 -31.955 9.254 1.00 56.66 97 GLU A CA 1
ATOM 801 C C . GLU A 1 97 ? 4.251 -33.161 8.841 1.00 56.66 97 GLU A C 1
ATOM 803 O O . GLU A 1 97 ? 3.068 -33.248 9.164 1.00 56.66 97 GLU A O 1
ATOM 808 N N . SER A 1 98 ? 4.820 -34.030 8.008 1.00 51.94 98 SER A N 1
ATOM 809 C CA . SER A 1 98 ? 4.191 -35.308 7.693 1.00 51.94 98 SER A CA 1
ATOM 810 C C . SER A 1 98 ? 4.180 -36.129 8.983 1.00 51.94 98 SER A C 1
ATOM 812 O O . SER A 1 98 ? 5.256 -36.510 9.448 1.00 51.94 98 SER A O 1
ATOM 814 N N . GLU A 1 99 ? 3.000 -36.329 9.577 1.00 52.25 99 GLU A N 1
ATOM 815 C CA . GLU A 1 99 ? 2.775 -37.359 10.606 1.00 52.25 99 GLU A CA 1
ATOM 816 C C . GLU A 1 99 ? 3.063 -38.766 10.059 1.00 52.25 99 GLU A C 1
ATOM 818 O O . GLU A 1 99 ? 2.722 -39.039 8.881 1.00 52.25 99 GLU A O 1
#

Secondary structure (DSSP, 8-state):
-PPPP-PPPPHHHHHHHHHHHHHHHHHTHHHHHHH--HHHHHHHHHHHHHHHHHHHHHHTTTTT-HHHHHHHHHHHHTS-TTPPPPPPPGGGS------

Mean predicted aligned error: 5.27 Å

Solvent-accessible surface area (backbone atoms only — not comparable to full-atom values): 6055 Å² total; per-residue (Å²): 135,84,78,82,79,83,81,73,72,52,73,64,45,52,50,52,16,51,52,52,35,51,53,53,52,57,75,36,41,73,56,35,74,74,76,46,52,72,69,56,47,62,60,45,51,58,52,53,25,51,51,43,30,51,51,52,45,18,62,83,30,28,93,78,34,71,69,25,31,51,53,45,57,51,54,62,71,65,58,59,91,83,63,74,83,89,78,81,61,74,90,74,55,82,78,75,79,83,128

Foldseek 3Di:
DDDPDDDDQDPVLLVVLLVVLVVVLVVCVVVCVVPNDPVRSVVVSVVSSVVSSLLSRLVVCLVPDVVSVVVNVVVVVVPDPPDDDDDDDPVPDDPDPDD

Sequence (99 aa):
MRRPRAVKPSKETQMLAKYIAIVVRNAMEDFHYKHLTDVQMKELNPIIRNAICSALHAYVNCEKYKNAETFFNFSLRCIPDYWEEPEIDDFLKETGESE

pLDDT: mean 91.93, std 11.77, range [51.94, 98.56]

Radius of gyration: 17.42 Å; Cα contacts (8 Å, |Δi|>4): 48; chains: 1; bound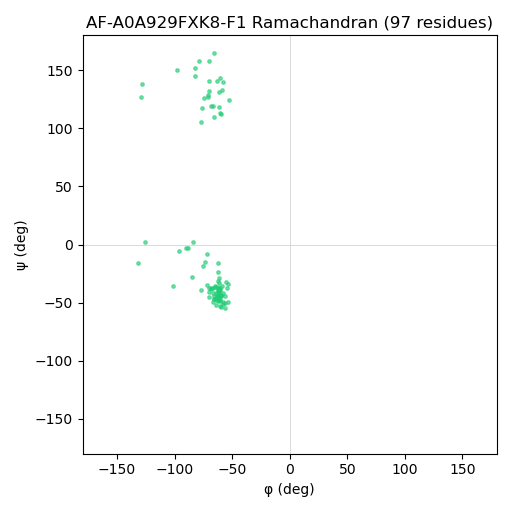ing box: 34×63×32 Å